Protein AF-A0ABC8ADC1-F1 (afdb_monomer)

Structure (mmCIF, N/CA/C/O backbone):
data_AF-A0ABC8ADC1-F1
#
_entry.id   AF-A0ABC8ADC1-F1
#
loop_
_atom_site.group_PDB
_atom_site.id
_atom_site.type_symbol
_atom_site.label_atom_id
_atom_site.label_alt_id
_atom_site.label_comp_id
_atom_site.label_asym_id
_atom_site.label_entity_id
_atom_site.label_seq_id
_atom_site.pdbx_PDB_ins_code
_atom_site.Cartn_x
_atom_site.Cartn_y
_atom_site.Cartn_z
_atom_site.occupan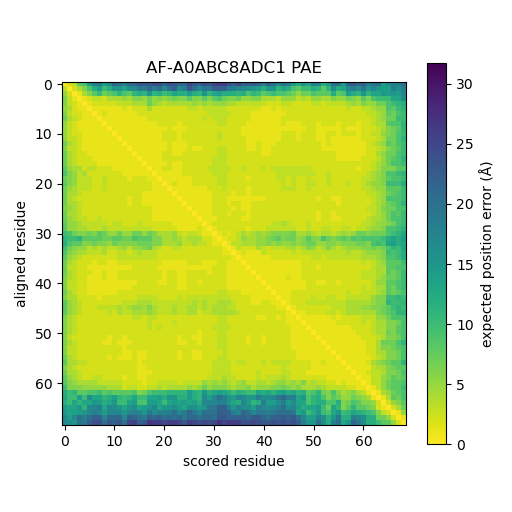cy
_atom_site.B_iso_or_equiv
_atom_site.auth_seq_id
_atom_site.auth_comp_id
_atom_site.auth_asym_id
_atom_site.auth_atom_id
_atom_site.pdbx_PDB_model_num
ATOM 1 N N . MET A 1 1 ? -7.807 18.162 -1.821 1.00 49.00 1 MET A N 1
ATOM 2 C CA . MET A 1 1 ? -6.992 17.142 -2.514 1.00 49.00 1 MET A CA 1
ATOM 3 C C . MET A 1 1 ? -6.130 16.537 -1.421 1.00 49.00 1 MET A C 1
ATOM 5 O O . MET A 1 1 ? -5.407 17.302 -0.800 1.00 49.00 1 MET A O 1
ATOM 9 N N . GLY A 1 2 ? -6.374 15.278 -1.043 1.00 63.00 2 GLY A N 1
ATOM 10 C CA . GLY A 1 2 ? -5.731 14.664 0.128 1.00 63.00 2 GLY A CA 1
ATOM 11 C C . GLY A 1 2 ? -4.214 14.577 -0.034 1.00 63.00 2 GLY A C 1
ATOM 12 O O . GLY A 1 2 ? -3.721 14.538 -1.161 1.00 63.00 2 GLY A O 1
ATOM 13 N N . GLU A 1 3 ? -3.496 14.585 1.083 1.00 75.69 3 GLU A N 1
ATOM 14 C CA . GLU A 1 3 ? -2.043 14.427 1.110 1.00 75.69 3 GLU A CA 1
ATOM 15 C C . GLU A 1 3 ? -1.643 13.055 0.537 1.00 75.69 3 GLU A C 1
ATOM 17 O O . GLU A 1 3 ? -2.368 12.067 0.688 1.00 75.69 3 GLU A O 1
ATOM 22 N N . GLN A 1 4 ? -0.536 13.007 -0.209 1.00 85.06 4 GLN A N 1
ATOM 23 C CA . GLN A 1 4 ? -0.041 11.762 -0.792 1.00 85.06 4 GLN A CA 1
ATOM 24 C C . GLN A 1 4 ? 0.558 10.904 0.332 1.00 85.06 4 GLN A C 1
ATOM 26 O O . GLN A 1 4 ? 1.445 11.400 1.025 1.00 85.06 4 GLN A O 1
ATOM 31 N N . PRO A 1 5 ? 0.127 9.641 0.508 1.00 89.88 5 PRO A N 1
ATOM 32 C CA . PRO A 1 5 ? 0.645 8.818 1.589 1.00 89.88 5 PRO A CA 1
ATOM 33 C C . PRO A 1 5 ? 2.115 8.467 1.351 1.00 89.88 5 PRO A C 1
ATOM 35 O O . PRO A 1 5 ? 2.552 8.238 0.215 1.00 89.88 5 PRO A O 1
ATOM 38 N N . THR A 1 6 ? 2.856 8.404 2.446 1.00 94.62 6 THR A N 1
ATOM 39 C CA . THR A 1 6 ? 4.251 7.970 2.514 1.00 94.62 6 THR A CA 1
ATOM 40 C C . THR A 1 6 ? 4.377 6.468 2.262 1.00 94.62 6 THR A C 1
ATOM 42 O O . THR A 1 6 ? 3.421 5.694 2.395 1.00 94.62 6 THR A O 1
ATOM 45 N N . GLY A 1 7 ? 5.585 6.014 1.926 1.00 95.75 7 GLY A N 1
ATOM 46 C CA . GLY A 1 7 ? 5.847 4.590 1.729 1.00 95.75 7 GLY A CA 1
ATOM 47 C C . GLY A 1 7 ? 5.658 3.771 3.011 1.00 95.75 7 GLY A C 1
ATOM 48 O O . GLY A 1 7 ? 5.293 2.591 2.951 1.00 95.75 7 GLY A O 1
ATOM 49 N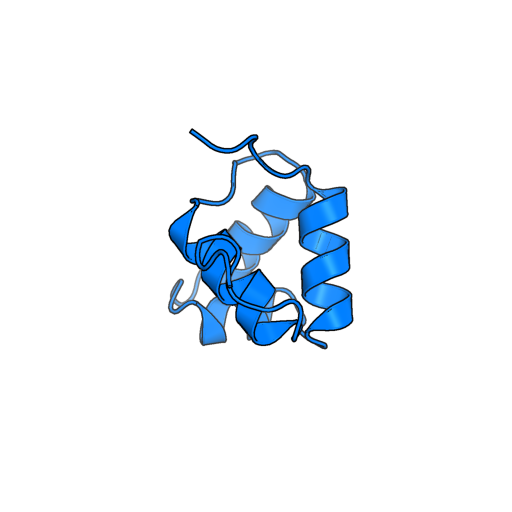 N . GLU A 1 8 ? 5.863 4.399 4.171 1.00 96.38 8 GLU A N 1
ATOM 50 C CA . GLU A 1 8 ? 5.617 3.808 5.486 1.00 96.38 8 GLU A CA 1
ATOM 51 C C . GLU A 1 8 ? 4.122 3.610 5.754 1.00 96.38 8 GLU A C 1
ATOM 53 O O . GLU A 1 8 ? 3.719 2.503 6.115 1.00 96.38 8 GLU A O 1
ATOM 58 N N . GLU A 1 9 ? 3.286 4.613 5.479 1.00 94.69 9 GLU A N 1
ATOM 59 C CA . GLU A 1 9 ? 1.826 4.489 5.594 1.00 94.69 9 GLU A CA 1
ATOM 60 C C . GLU A 1 9 ? 1.281 3.405 4.657 1.00 94.69 9 GLU A C 1
ATOM 62 O O . GLU A 1 9 ? 0.472 2.572 5.069 1.00 94.69 9 GLU A O 1
ATOM 67 N N . VAL A 1 10 ? 1.776 3.338 3.415 1.00 95.88 10 VAL A N 1
ATOM 68 C CA . VAL A 1 10 ? 1.406 2.267 2.475 1.00 95.88 10 VAL A CA 1
ATOM 69 C C . VAL A 1 10 ? 1.781 0.893 3.029 1.00 95.88 10 VAL A C 1
ATOM 71 O O . VAL A 1 10 ? 0.987 -0.047 2.948 1.00 95.88 10 VAL A O 1
ATOM 74 N N . ARG A 1 11 ? 2.976 0.752 3.614 1.00 96.69 11 ARG A N 1
ATOM 75 C CA . ARG A 1 11 ? 3.414 -0.508 4.227 1.00 96.69 11 ARG A CA 1
ATOM 76 C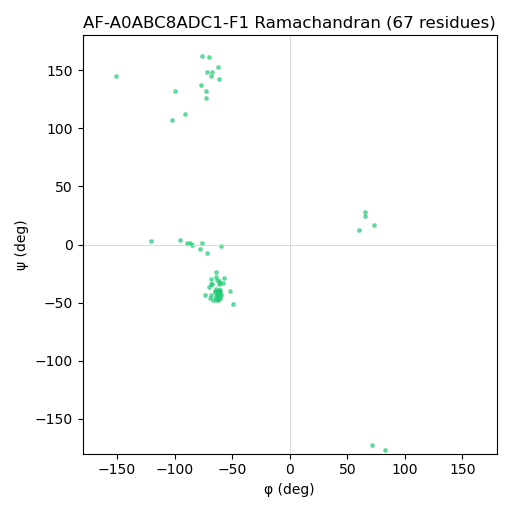 C . ARG A 1 11 ? 2.530 -0.895 5.410 1.00 96.69 11 ARG A C 1
ATOM 78 O O . ARG A 1 11 ? 2.192 -2.071 5.539 1.00 96.69 11 ARG A O 1
ATOM 85 N N . GLU A 1 12 ? 2.166 0.063 6.252 1.00 96.50 12 GLU A N 1
ATOM 86 C CA . GLU A 1 12 ? 1.362 -0.201 7.441 1.00 96.50 12 GLU A CA 1
ATOM 87 C C . GLU A 1 12 ? -0.066 -0.619 7.082 1.00 96.50 12 GLU A C 1
ATOM 89 O O . GLU A 1 12 ? -0.562 -1.619 7.598 1.00 96.50 12 GLU A O 1
ATOM 94 N N . VAL A 1 13 ? -0.702 0.048 6.118 1.00 95.44 13 VAL A N 1
ATOM 95 C CA . VAL A 1 13 ? -2.041 -0.339 5.647 1.00 95.44 13 VAL A CA 1
ATOM 96 C C . VAL A 1 13 ? -2.032 -1.737 5.024 1.00 95.44 13 VAL A C 1
ATOM 98 O O . VAL A 1 13 ? -2.923 -2.540 5.296 1.00 95.44 13 VAL A O 1
ATOM 101 N N . LEU A 1 14 ? -0.996 -2.091 4.255 1.00 96.44 14 LEU A N 1
ATOM 102 C CA . LEU A 1 14 ? -0.834 -3.456 3.737 1.00 96.44 14 LEU A CA 1
ATOM 103 C C . LEU A 1 14 ? -0.702 -4.490 4.862 1.00 96.44 14 LEU A C 1
ATOM 105 O O . LEU A 1 14 ? -1.280 -5.575 4.773 1.00 96.44 14 LEU A O 1
ATOM 109 N N . ARG A 1 15 ? 0.032 -4.150 5.929 1.00 96.56 15 ARG A N 1
ATOM 110 C CA . ARG A 1 15 ? 0.182 -5.000 7.115 1.00 96.56 15 ARG A CA 1
ATOM 111 C C . ARG A 1 15 ? -1.158 -5.202 7.823 1.00 96.56 15 ARG A C 1
ATOM 113 O O . ARG A 1 15 ? -1.481 -6.339 8.160 1.00 96.56 15 ARG A O 1
ATOM 120 N N . LEU A 1 16 ? -1.931 -4.133 8.017 1.00 96.31 16 LEU A N 1
ATOM 121 C CA . LEU A 1 16 ? -3.263 -4.175 8.631 1.00 96.31 16 LEU A CA 1
ATOM 122 C C . LEU A 1 16 ? -4.253 -4.994 7.794 1.00 96.31 16 LEU A C 1
ATOM 124 O O . LEU A 1 16 ? -4.990 -5.806 8.344 1.00 96.31 16 LEU A O 1
ATOM 128 N N . ALA A 1 17 ? -4.197 -4.867 6.467 1.00 94.75 17 ALA A N 1
ATOM 129 C CA . ALA A 1 17 ? -4.989 -5.670 5.538 1.00 94.75 17 ALA A CA 1
ATOM 130 C C . ALA A 1 17 ? -4.526 -7.141 5.431 1.00 94.75 17 ALA A C 1
ATOM 132 O O . ALA A 1 17 ? -5.165 -7.946 4.754 1.00 94.75 17 ALA A O 1
ATOM 133 N N . GLY A 1 18 ? -3.3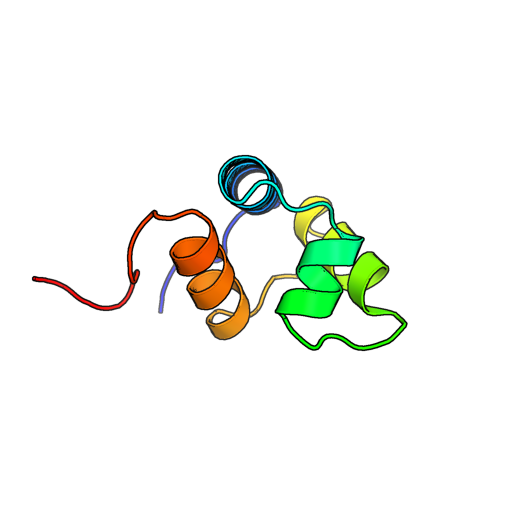96 -7.517 6.044 1.00 95.81 18 GLY A N 1
ATOM 134 C CA . GLY A 1 18 ? -2.823 -8.862 5.924 1.00 95.81 18 GLY A CA 1
ATOM 135 C C . GLY A 1 18 ? -2.338 -9.203 4.506 1.00 95.81 18 GLY A C 1
ATOM 136 O O . GLY A 1 18 ? -2.271 -10.379 4.129 1.00 95.81 18 GLY A O 1
ATOM 137 N N . LEU A 1 19 ? -2.013 -8.188 3.699 1.00 95.56 19 LEU A N 1
ATOM 138 C CA . LEU A 1 19 ? -1.649 -8.334 2.292 1.00 95.56 19 LEU A CA 1
ATOM 139 C C . LEU A 1 19 ? -0.130 -8.286 2.098 1.00 95.56 19 LEU A C 1
ATOM 141 O O . LEU A 1 19 ? 0.561 -7.375 2.548 1.00 95.56 19 LEU A O 1
ATOM 145 N N . SER A 1 20 ? 0.397 -9.249 1.339 1.00 93.50 20 SER A N 1
ATOM 146 C CA . SER A 1 20 ? 1.715 -9.101 0.716 1.00 93.50 20 SER A CA 1
ATOM 147 C C . SER A 1 20 ? 1.617 -8.175 -0.501 1.00 93.50 20 SER A C 1
ATOM 149 O O . SER A 1 20 ? 0.535 -7.992 -1.059 1.00 93.50 20 SER A O 1
ATOM 151 N N . GLY A 1 21 ? 2.746 -7.642 -0.980 1.00 91.12 21 GLY A N 1
ATOM 152 C CA . GLY A 1 21 ? 2.748 -6.778 -2.169 1.00 91.12 21 GLY A CA 1
ATOM 153 C C . GLY A 1 21 ? 2.165 -7.444 -3.424 1.00 91.12 21 GLY A C 1
ATOM 154 O O . GLY A 1 21 ? 1.508 -6.788 -4.226 1.00 91.12 21 GLY A O 1
ATOM 155 N N . GLU A 1 22 ? 2.345 -8.757 -3.576 1.00 92.88 22 GLU A N 1
ATOM 156 C CA . GLU A 1 22 ? 1.763 -9.526 -4.682 1.00 92.88 22 GLU A CA 1
ATOM 157 C C . GLU A 1 22 ? 0.252 -9.734 -4.516 1.00 92.88 22 GLU A C 1
ATOM 159 O O . GLU A 1 22 ? -0.504 -9.524 -5.464 1.00 92.88 22 GLU A O 1
ATOM 164 N N . LYS A 1 23 ? -0.214 -10.063 -3.304 1.00 94.75 23 LYS A N 1
ATOM 165 C CA . LYS A 1 23 ? -1.652 -10.193 -3.022 1.00 94.75 23 LYS A CA 1
ATOM 166 C C . LYS A 1 23 ? -2.383 -8.860 -3.167 1.00 94.75 23 LYS A C 1
ATOM 168 O O . LYS A 1 23 ? -3.469 -8.826 -3.731 1.00 94.75 23 LYS A O 1
ATOM 173 N N . ALA A 1 24 ? -1.771 -7.765 -2.721 1.00 96.00 24 ALA A N 1
ATOM 174 C CA . ALA A 1 24 ? -2.305 -6.422 -2.916 1.00 96.00 24 ALA A CA 1
ATOM 175 C C . ALA A 1 24 ? -2.399 -6.062 -4.400 1.00 96.00 24 ALA A C 1
ATOM 177 O O . ALA A 1 24 ? -3.413 -5.542 -4.846 1.00 96.00 24 ALA A O 1
ATOM 178 N N . ALA A 1 25 ? -1.380 -6.398 -5.192 1.00 96.00 25 ALA A N 1
ATOM 179 C CA . ALA A 1 25 ? -1.414 -6.181 -6.631 1.00 96.00 25 ALA A CA 1
ATOM 180 C C . ALA A 1 25 ? -2.540 -6.953 -7.336 1.00 96.00 25 ALA A C 1
ATOM 182 O O . ALA A 1 25 ? -3.167 -6.408 -8.245 1.00 96.00 25 ALA A 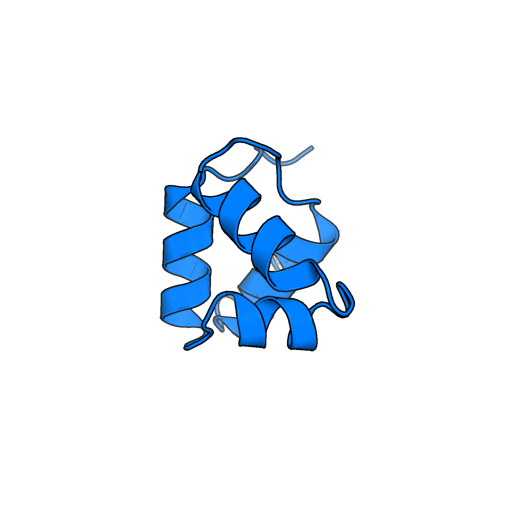O 1
ATOM 183 N N . GLN A 1 26 ? -2.806 -8.193 -6.912 1.00 95.31 26 GLN A N 1
ATOM 184 C CA . GLN A 1 26 ? -3.934 -8.984 -7.409 1.00 95.31 26 GLN A CA 1
ATOM 185 C C . GLN A 1 26 ? -5.276 -8.371 -6.988 1.00 95.31 26 GLN A C 1
ATOM 187 O O . GLN A 1 26 ? -6.138 -8.172 -7.840 1.00 95.31 26 GLN A O 1
ATOM 192 N N . ALA A 1 27 ? -5.430 -8.011 -5.710 1.00 94.31 27 ALA A N 1
ATOM 193 C CA . ALA A 1 27 ? -6.649 -7.398 -5.177 1.00 94.31 27 ALA A CA 1
ATOM 194 C C . ALA A 1 27 ? -6.976 -6.045 -5.836 1.00 94.31 27 A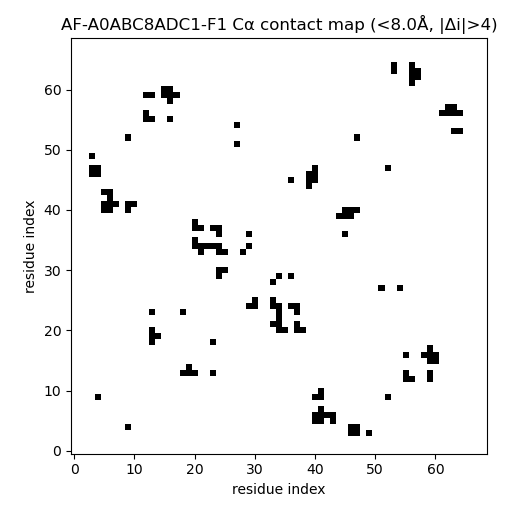LA A C 1
ATOM 196 O O . ALA A 1 27 ? -8.142 -5.726 -6.042 1.00 94.31 27 ALA A O 1
ATOM 197 N N . LEU A 1 28 ? -5.949 -5.277 -6.210 1.00 94.94 28 LEU A N 1
ATOM 198 C CA . LEU A 1 28 ? -6.072 -3.981 -6.885 1.00 94.94 28 LEU A CA 1
ATOM 199 C C . LEU 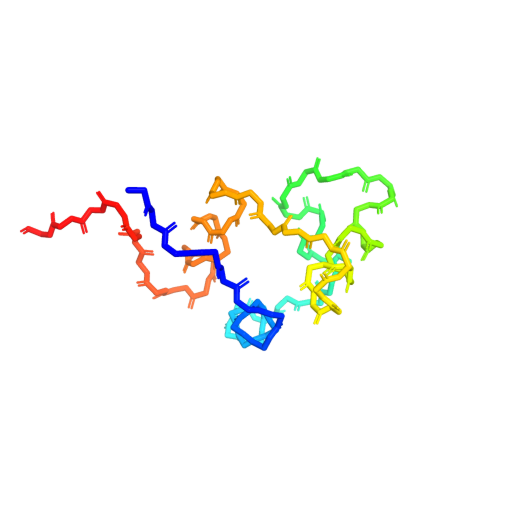A 1 28 ? -6.114 -4.083 -8.422 1.00 94.94 28 LEU A C 1
ATOM 201 O O . LEU A 1 28 ? -6.145 -3.059 -9.101 1.00 94.94 28 LEU A O 1
ATOM 205 N N . GLY A 1 29 ? -6.067 -5.288 -9.000 1.00 95.06 29 GLY A N 1
ATOM 206 C CA . GLY A 1 29 ? -6.143 -5.474 -10.453 1.00 95.06 29 GLY A CA 1
ATOM 207 C C . GLY A 1 29 ? -4.961 -4.887 -11.241 1.00 95.06 29 GLY A C 1
ATOM 208 O O . GLY A 1 29 ? -5.112 -4.538 -12.408 1.00 95.06 29 GLY A O 1
ATOM 209 N N . LEU A 1 30 ? -3.769 -4.787 -10.640 1.00 93.50 30 LEU A N 1
ATOM 210 C CA . LEU A 1 30 ? -2.586 -4.144 -11.246 1.00 93.50 30 LEU A CA 1
ATOM 211 C C . LEU A 1 30 ? -1.874 -5.000 -12.318 1.00 93.50 30 LEU A C 1
ATOM 213 O O . LEU A 1 30 ? -0.846 -4.589 -12.865 1.00 93.50 30 LEU A O 1
ATOM 217 N N . GLY A 1 31 ? -2.392 -6.196 -12.608 1.00 89.00 31 GLY A N 1
ATOM 218 C CA . GLY A 1 31 ? -1.836 -7.136 -13.582 1.00 89.00 31 GLY A CA 1
ATOM 219 C C . GLY A 1 31 ? -0.528 -7.808 -13.141 1.00 89.00 31 GLY A C 1
ATOM 220 O O . GLY A 1 31 ? -0.059 -7.650 -12.015 1.00 89.00 31 GLY A O 1
ATOM 221 N N . GLU A 1 32 ? 0.091 -8.555 -14.060 1.00 81.88 32 GLU A N 1
ATOM 222 C CA . GLU A 1 32 ? 1.254 -9.432 -13.812 1.00 81.88 32 GLU A CA 1
ATOM 223 C C . GLU A 1 32 ? 2.479 -8.703 -13.216 1.00 81.88 32 GLU A C 1
ATOM 225 O O . GLU A 1 32 ? 3.254 -9.275 -12.455 1.00 81.88 32 GLU A O 1
ATOM 230 N N . LYS A 1 33 ? 2.645 -7.403 -13.503 1.00 84.44 33 LYS A N 1
ATOM 231 C CA . LYS A 1 33 ? 3.744 -6.571 -12.968 1.00 84.44 33 LYS A CA 1
ATOM 232 C C . LYS A 1 33 ? 3.361 -5.774 -11.719 1.00 84.44 33 LYS A C 1
ATOM 234 O O . LYS A 1 33 ? 4.182 -5.006 -11.211 1.00 84.44 33 LYS A O 1
ATOM 239 N N . GLY A 1 34 ? 2.148 -5.953 -11.206 1.00 88.62 34 GLY A N 1
ATOM 240 C CA . GLY A 1 34 ? 1.593 -5.137 -10.136 1.00 88.62 34 GLY A CA 1
ATOM 241 C C . GLY A 1 34 ? 2.373 -5.200 -8.822 1.00 88.62 34 GLY A C 1
ATOM 242 O O . GLY A 1 34 ? 2.488 -4.186 -8.139 1.00 88.62 34 GLY A O 1
ATOM 243 N N . GLY A 1 35 ? 3.009 -6.332 -8.496 1.00 92.44 35 GLY A N 1
ATOM 244 C CA . GLY A 1 35 ? 3.838 -6.443 -7.287 1.00 92.44 35 GLY A CA 1
ATOM 245 C C . GLY A 1 35 ? 5.022 -5.463 -7.274 1.00 92.44 35 GLY A C 1
ATOM 246 O O . GLY A 1 35 ? 5.377 -4.915 -6.230 1.00 92.44 35 GLY A O 1
ATOM 247 N N . ARG A 1 36 ? 5.600 -5.158 -8.448 1.00 94.50 36 ARG A N 1
ATOM 248 C CA . ARG A 1 36 ? 6.649 -4.131 -8.580 1.00 94.50 36 ARG A CA 1
ATOM 249 C C . ARG A 1 36 ? 6.085 -2.728 -8.373 1.00 94.50 36 ARG A C 1
ATOM 251 O O . ARG A 1 36 ? 6.778 -1.894 -7.800 1.00 94.50 36 ARG A O 1
ATOM 258 N N . THR A 1 37 ? 4.860 -2.479 -8.827 1.00 95.88 37 THR A N 1
ATOM 259 C CA . THR A 1 37 ? 4.156 -1.213 -8.595 1.00 95.88 37 THR A CA 1
ATOM 260 C C . THR A 1 37 ? 3.937 -0.988 -7.100 1.00 95.88 37 THR A C 1
ATOM 262 O O . THR A 1 37 ? 4.342 0.051 -6.591 1.00 95.88 37 THR A O 1
ATOM 265 N N . VAL A 1 38 ? 3.442 -1.994 -6.369 1.00 95.94 38 VAL A N 1
ATOM 266 C CA . VAL A 1 38 ? 3.264 -1.903 -4.907 1.00 95.94 38 VAL A CA 1
ATOM 267 C C . VAL A 1 38 ? 4.595 -1.657 -4.191 1.00 95.94 38 VAL A C 1
ATOM 269 O O . VAL A 1 38 ? 4.678 -0.815 -3.301 1.00 95.94 38 VAL A O 1
ATOM 272 N N . ARG A 1 39 ? 5.677 -2.325 -4.613 1.00 95.81 39 ARG A N 1
ATOM 273 C CA . ARG A 1 39 ? 7.013 -2.082 -4.044 1.00 95.81 39 ARG A CA 1
ATOM 274 C C . ARG A 1 39 ? 7.482 -0.639 -4.243 1.00 95.81 39 ARG A C 1
ATOM 276 O O . ARG A 1 39 ? 8.095 -0.101 -3.332 1.00 95.81 39 ARG A O 1
ATOM 283 N N . ARG A 1 40 ? 7.200 -0.032 -5.401 1.00 96.25 40 ARG A N 1
ATOM 284 C CA . ARG A 1 40 ? 7.560 1.366 -5.691 1.00 96.25 40 ARG A CA 1
ATOM 285 C C . ARG A 1 40 ? 6.769 2.370 -4.861 1.00 96.25 40 ARG A C 1
ATOM 287 O O . ARG A 1 40 ? 7.303 3.427 -4.562 1.00 96.25 40 ARG A O 1
ATOM 294 N N . TRP A 1 41 ? 5.532 2.045 -4.480 1.00 96.25 41 TRP A N 1
ATOM 295 C CA . TRP A 1 41 ? 4.780 2.850 -3.513 1.00 96.25 41 TRP A CA 1
ATOM 296 C C . TRP A 1 41 ? 5.464 2.838 -2.146 1.00 96.25 41 TRP A C 1
ATOM 298 O O . TRP A 1 41 ? 5.661 3.884 -1.547 1.00 96.25 41 TRP A O 1
ATOM 308 N N . ILE A 1 42 ? 5.909 1.661 -1.698 1.00 96.06 42 ILE A N 1
ATOM 309 C CA . ILE A 1 42 ? 6.600 1.490 -0.412 1.00 96.06 42 ILE A CA 1
ATOM 310 C C . ILE A 1 42 ? 7.995 2.141 -0.399 1.00 96.06 42 ILE A C 1
ATOM 312 O O . ILE A 1 42 ? 8.439 2.589 0.653 1.00 96.06 42 ILE A O 1
ATOM 316 N N . SER A 1 43 ? 8.718 2.147 -1.525 1.00 96.25 43 SER A N 1
ATOM 317 C CA . SER A 1 43 ? 10.021 2.824 -1.648 1.00 96.25 43 SER A CA 1
ATOM 318 C C . SER A 1 43 ? 9.914 4.297 -2.037 1.00 96.25 43 SER A C 1
ATOM 320 O O . SER A 1 43 ? 10.948 4.928 -2.217 1.00 96.25 43 SER A O 1
ATOM 322 N N . GLU A 1 44 ? 8.697 4.823 -2.201 1.00 94.75 44 GLU A N 1
ATOM 323 C CA . GLU A 1 44 ? 8.421 6.197 -2.647 1.00 94.75 44 GLU A CA 1
ATOM 324 C C . GLU A 1 44 ? 8.988 6.544 -4.039 1.00 94.75 44 GLU A C 1
ATOM 326 O O . GLU A 1 44 ? 8.938 7.691 -4.475 1.00 94.75 44 GLU A O 1
ATOM 331 N N . ASP A 1 45 ? 9.428 5.540 -4.807 1.00 95.31 45 ASP A N 1
ATOM 332 C CA . ASP A 1 45 ? 9.844 5.691 -6.209 1.00 95.31 45 ASP A CA 1
ATOM 333 C C . ASP A 1 45 ? 8.674 6.117 -7.115 1.00 95.31 45 ASP A C 1
ATOM 335 O O . ASP A 1 45 ? 8.868 6.647 -8.211 1.00 95.31 45 ASP A O 1
ATOM 339 N N . SER A 1 46 ? 7.440 5.828 -6.698 1.00 93.38 46 SER A N 1
ATOM 340 C CA . SER A 1 46 ? 6.224 6.321 -7.343 1.00 93.38 46 SER A CA 1
ATOM 341 C C . SER A 1 46 ? 5.099 6.439 -6.327 1.00 93.38 46 SER A C 1
ATOM 343 O O . SER A 1 46 ? 4.970 5.570 -5.471 1.00 93.38 46 SER A O 1
ATOM 345 N N . GLY A 1 47 ? 4.236 7.441 -6.470 1.00 91.94 47 GLY A N 1
ATOM 346 C CA . GLY A 1 47 ? 3.053 7.583 -5.626 1.00 91.94 47 GLY A CA 1
ATOM 347 C C . GLY A 1 47 ? 1.965 6.550 -5.916 1.00 91.94 47 GLY A C 1
ATOM 348 O O . GLY A 1 47 ? 1.775 6.116 -7.057 1.00 91.94 47 GLY A O 1
ATOM 349 N N . ILE A 1 48 ? 1.216 6.187 -4.878 1.00 94.00 48 ILE A N 1
ATOM 350 C CA . ILE A 1 48 ? -0.050 5.469 -5.024 1.00 94.00 48 ILE A CA 1
ATOM 351 C C . ILE A 1 48 ? -1.146 6.447 -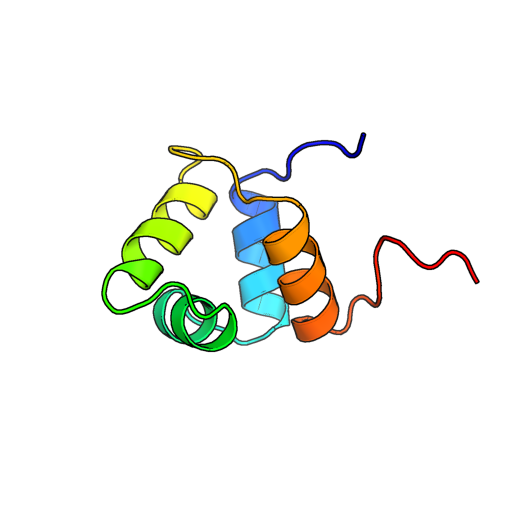5.463 1.00 94.00 48 ILE A C 1
ATOM 353 O O . ILE A 1 48 ? -1.253 7.565 -4.965 1.00 94.00 48 ILE A O 1
ATOM 357 N N . SER A 1 49 ? -1.982 6.036 -6.416 1.00 92.69 49 SER A N 1
ATOM 358 C CA . SER A 1 49 ? -3.166 6.814 -6.792 1.00 92.69 49 SER A CA 1
ATOM 359 C C . SER A 1 49 ? -4.187 6.829 -5.654 1.00 92.69 49 SER A C 1
ATOM 361 O O . SER A 1 49 ? -4.379 5.796 -5.011 1.00 92.69 49 SER A O 1
ATOM 363 N N . TYR A 1 50 ? -4.951 7.913 -5.517 1.00 89.38 50 TYR A N 1
ATOM 364 C CA . TYR A 1 50 ? -6.009 8.016 -4.507 1.00 89.38 50 TYR A CA 1
ATOM 365 C C . TYR A 1 50 ? -7.005 6.840 -4.526 1.00 89.38 50 TYR A C 1
ATOM 367 O O . TYR A 1 50 ? -7.344 6.324 -3.471 1.00 89.38 50 TYR A O 1
ATOM 375 N N . ALA A 1 51 ? -7.413 6.350 -5.704 1.00 91.12 51 ALA A N 1
ATOM 376 C CA . ALA A 1 51 ? -8.334 5.211 -5.818 1.00 91.12 51 ALA A CA 1
ATOM 377 C C . ALA A 1 51 ? -7.768 3.911 -5.211 1.00 91.12 51 ALA A C 1
ATOM 379 O O . ALA A 1 51 ? -8.447 3.222 -4.459 1.00 91.12 51 ALA A O 1
ATOM 380 N N . ASN A 1 52 ? -6.502 3.595 -5.489 1.00 94.69 52 ASN A N 1
ATOM 381 C CA . ASN A 1 52 ? -5.843 2.435 -4.884 1.00 94.69 52 ASN A CA 1
ATOM 382 C C . ASN A 1 52 ? -5.624 2.620 -3.377 1.00 94.69 52 ASN A C 1
ATOM 384 O O . ASN A 1 52 ? -5.716 1.653 -2.629 1.00 94.69 52 ASN A O 1
ATOM 388 N N . TRP A 1 53 ? -5.361 3.849 -2.929 1.00 93.19 53 TRP A N 1
ATOM 389 C CA . TRP A 1 53 ? -5.220 4.158 -1.506 1.00 93.19 53 TRP A CA 1
ATOM 390 C C . TRP A 1 53 ? -6.522 3.934 -0.736 1.00 93.19 53 TRP A C 1
ATOM 392 O O . TRP A 1 53 ? -6.544 3.232 0.271 1.00 93.19 53 TRP A O 1
ATOM 402 N N . ALA A 1 54 ? -7.613 4.453 -1.289 1.00 91.31 54 ALA A N 1
ATOM 403 C CA . ALA A 1 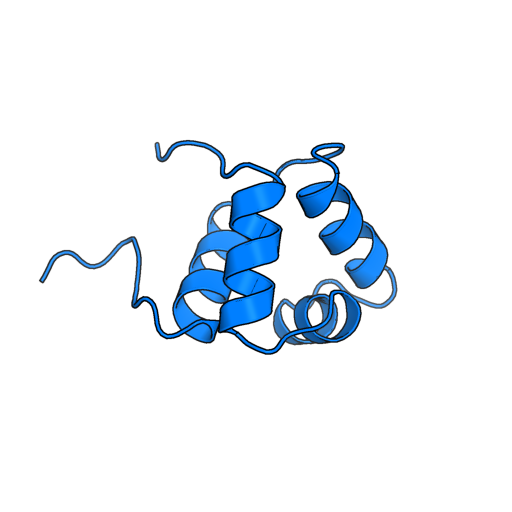54 ? -8.985 4.224 -0.869 1.00 91.31 54 ALA A CA 1
ATOM 404 C C . ALA A 1 54 ? -9.314 2.735 -0.680 1.00 91.31 54 ALA A C 1
ATOM 406 O O . ALA A 1 54 ? -9.784 2.333 0.382 1.00 91.31 54 ALA A O 1
ATOM 407 N N . LEU A 1 55 ? -9.014 1.918 -1.691 1.00 93.19 55 LEU A N 1
ATOM 408 C CA . LEU A 1 55 ? -9.258 0.477 -1.647 1.00 93.19 55 LEU A CA 1
ATOM 409 C C . LEU A 1 55 ? -8.416 -0.223 -0.574 1.00 93.19 55 LEU A C 1
ATOM 411 O O . LEU A 1 55 ? -8.926 -1.086 0.132 1.00 93.19 55 LEU A O 1
ATOM 415 N N . LEU A 1 56 ? -7.143 0.153 -0.417 1.00 93.31 56 LEU A N 1
ATOM 416 C CA . LEU A 1 56 ? -6.296 -0.414 0.634 1.00 93.31 56 LEU A CA 1
ATOM 417 C C . LEU A 1 56 ? -6.808 -0.067 2.040 1.00 93.31 56 LEU A C 1
ATOM 419 O O . LEU A 1 56 ? -6.782 -0.930 2.913 1.00 93.31 56 LEU A O 1
ATOM 423 N N . TYR A 1 57 ? -7.310 1.153 2.248 1.00 92.19 57 TYR A N 1
ATOM 424 C CA . TYR A 1 57 ? -7.936 1.569 3.510 1.00 92.19 57 TYR A CA 1
ATOM 425 C C . TYR A 1 57 ? -9.165 0.725 3.857 1.00 92.19 57 TYR A C 1
ATOM 427 O O . TYR A 1 57 ? -9.292 0.241 4.984 1.00 92.19 57 TYR A O 1
ATOM 435 N N . GLU A 1 58 ? -10.038 0.499 2.874 1.00 91.62 58 GLU A N 1
ATOM 436 C CA . GLU A 1 58 ? -11.207 -0.366 3.028 1.00 91.62 58 GLU A CA 1
ATOM 437 C C . GLU A 1 58 ? -10.789 -1.809 3.354 1.00 91.62 58 GLU A C 1
ATOM 439 O O . GLU A 1 58 ? -11.283 -2.396 4.316 1.00 91.62 58 GLU A O 1
ATOM 444 N N . MET A 1 59 ? -9.817 -2.360 2.616 1.00 93.06 59 MET A N 1
ATOM 445 C CA . MET A 1 59 ? -9.283 -3.712 2.843 1.00 93.06 59 MET A CA 1
ATOM 446 C C . MET A 1 59 ? -8.605 -3.869 4.211 1.00 93.06 59 MET A C 1
ATOM 448 O O . MET A 1 59 ? -8.620 -4.958 4.779 1.00 93.06 59 MET A O 1
ATOM 452 N N . ALA A 1 60 ? -8.021 -2.796 4.747 1.00 93.31 60 ALA A N 1
ATOM 453 C CA . ALA A 1 60 ? -7.433 -2.761 6.084 1.00 93.31 60 ALA A CA 1
ATOM 454 C C . ALA A 1 60 ? -8.474 -2.628 7.210 1.00 93.31 60 ALA A C 1
ATOM 456 O O . ALA A 1 60 ? -8.103 -2.646 8.383 1.00 93.31 60 ALA A O 1
ATOM 457 N N . GLY A 1 61 ? -9.763 -2.486 6.880 1.00 89.50 61 GLY A N 1
ATOM 458 C CA . GLY A 1 61 ? -10.831 -2.297 7.862 1.00 89.50 61 GLY A CA 1
ATOM 459 C C . GLY A 1 61 ? -10.842 -0.907 8.503 1.00 89.50 61 GLY A C 1
ATOM 460 O O . GLY A 1 61 ? -11.471 -0.725 9.541 1.00 89.50 61 GLY A O 1
ATOM 461 N N . LEU A 1 62 ? -10.164 0.075 7.898 1.00 85.19 62 LEU A N 1
ATOM 462 C CA . LEU A 1 62 ? -10.065 1.450 8.405 1.00 85.19 62 LEU A CA 1
ATOM 463 C C . LEU A 1 62 ? -11.252 2.337 7.984 1.00 85.19 62 LEU A C 1
ATOM 465 O O . LEU A 1 62 ? -11.308 3.506 8.354 1.00 85.19 62 LEU A O 1
ATOM 469 N N . GLY A 1 63 ? -12.205 1.788 7.225 1.00 74.81 63 GLY A N 1
ATOM 470 C CA . GLY A 1 63 ? -13.353 2.519 6.692 1.00 74.81 63 GLY A CA 1
ATOM 471 C C . GLY A 1 63 ? -13.041 3.281 5.399 1.00 74.81 63 GLY A C 1
ATOM 472 O O . GLY A 1 63 ? -11.953 3.180 4.831 1.00 74.81 63 GLY A O 1
ATOM 473 N N . LEU A 1 64 ? -14.031 4.024 4.898 1.00 68.88 64 LEU A N 1
ATOM 474 C CA . LEU A 1 64 ? -13.903 4.797 3.662 1.00 68.88 64 LEU A CA 1
ATOM 475 C C . LEU A 1 64 ? -13.406 6.205 3.992 1.00 68.88 64 LEU A C 1
ATOM 477 O O . LEU A 1 64 ? -14.162 7.012 4.521 1.00 68.88 64 LEU A O 1
ATOM 481 N N . ILE A 1 65 ? -12.178 6.535 3.588 1.00 67.81 65 ILE A N 1
ATOM 482 C CA . ILE A 1 65 ? -11.569 7.875 3.752 1.00 67.81 65 ILE A CA 1
ATOM 483 C C . ILE A 1 65 ? -12.337 9.030 3.068 1.00 67.81 65 ILE A C 1
ATOM 485 O O . ILE A 1 65 ? -11.919 10.180 3.161 1.00 67.81 65 ILE A O 1
ATOM 489 N N . TRP A 1 66 ? -13.443 8.748 2.371 1.00 63.31 66 TRP A N 1
ATOM 490 C CA . TRP A 1 66 ? -14.321 9.734 1.725 1.00 63.31 66 TRP A CA 1
ATOM 491 C C . TRP A 1 66 ? -15.774 9.718 2.224 1.00 63.31 66 TRP A C 1
ATOM 493 O O . TRP A 1 66 ? -16.596 10.454 1.678 1.00 63.31 66 TRP A O 1
ATOM 503 N N . LYS A 1 67 ? -16.122 8.884 3.212 1.00 51.09 67 LYS A N 1
ATOM 504 C CA . LYS A 1 67 ? -17.390 9.024 3.934 1.00 51.09 67 LYS A CA 1
ATOM 505 C C . LYS A 1 67 ? -17.102 9.668 5.283 1.00 51.09 67 LYS A C 1
ATOM 507 O O . LYS A 1 67 ? -16.532 9.029 6.158 1.00 51.09 67 LYS A O 1
ATOM 512 N N . GLU A 1 68 ? -17.487 10.929 5.421 1.00 54.94 68 GLU A N 1
ATOM 513 C CA . GLU A 1 68 ? -17.817 11.481 6.734 1.00 54.94 68 GLU A CA 1
ATOM 514 C C . GLU A 1 68 ? -19.175 10.874 7.133 1.00 54.94 68 GLU A C 1
ATOM 516 O O . GLU A 1 68 ? -20.068 10.792 6.283 1.00 54.94 68 GLU A O 1
ATOM 521 N N . ASP A 1 69 ? -19.290 10.365 8.363 1.00 54.16 69 ASP A N 1
ATOM 522 C CA . ASP A 1 69 ? -20.576 9.933 8.940 1.00 54.16 69 ASP A CA 1
ATOM 523 C C . ASP A 1 69 ? -21.553 11.113 9.083 1.00 54.16 69 ASP A C 1
ATOM 525 O O . ASP A 1 69 ? -21.101 12.223 9.456 1.00 54.16 69 ASP A O 1
#

Sequence (69 aa):
MGEQPTGEEVREVLRLAGLSGEKAAQALGLGEKGGRTVRRWISEDSGISYANWALLYEMAGLGLIWKED

Mean predicted aligned error: 4.47 Å

Organism: Xylella fastidiosa (NCBI:txid2371)

Foldseek 3Di:
DDDFDALVVLVVLCVLLVHQLVRLQVVLVVPPCRSVVSVCCNVVVDTDDPVSVQVSCVSSVVDGPPDDD

Nearest PDB structures (foldseek):
  3eus-assembly1_B  TM=8.210E-01  e=4.757E-01  Ruegeria pomeroyi
  6h4c-assembly1_D  TM=7.199E-01  e=2.675E-01  Staphylococcus aureus
  4yg1-assembly1_C  TM=6.038E-01  e=4.186E-01  Escherichia coli K-12
  5k98-assembly1_P  TM=5.779E-01  e=2.209E+00  Escherichia coli MP020980.2
  2wiu-assembly1_D  TM=5.992E-01  e=3.685E+00  Escherichia coli

pLDDT: mean 88.88, std 11.89, range [49.0, 96.69]

Solvent-accessible surface area (backbone atoms only — not comparable to full-atom values): 4001 Å² total; per-residue (Å²): 133,83,82,81,76,50,20,63,56,51,49,50,38,30,57,63,41,72,41,52,49,54,56,45,14,60,76,68,67,51,55,97,62,12,35,59,53,47,48,26,27,45,68,58,78,35,82,71,54,70,70,61,50,47,52,43,34,43,62,33,69,73,44,57,95,84,62,82,132

Secondary structure (DSSP, 8-state):
-PPPPPHHHHHHHHHHTT--HHHHHHHTT--TTHHHHHHHHHTTSSPPPHHHHHHHHHHTT---TT---

Radius of gyration: 11.28 Å; Cα contacts (8 Å, |Δi|>4): 75; chains: 1; bounding box: 31×27×23 Å